Protein AF-A0A519SG68-F1 (afdb_monomer_lite)

Secondary structure (DSSP, 8-state):
-HHHHHHHHHHTTTEEEHHHHHHHHHHTT--HHHHHHHHHHHHHHHHSS-SEEEETTEEEE-HHHHHT--TT-

Radius of gyration: 11.19 Å; chains: 1; bounding box: 23×21×29 Å

Foldseek 3Di:
DLVVVLVVCVVVVQKDFLVVLQVVQVVVPHGSVVSQVVQQVQCCVPPVGGQWDDDPRMIGGDVVSSVSDDPSD

Structure (mmCIF, N/CA/C/O backbone):
data_AF-A0A519SG68-F1
#
_entry.id   AF-A0A519SG68-F1
#
loop_
_atom_site.group_PDB
_atom_site.id
_atom_site.type_symbol
_atom_site.label_atom_id
_atom_site.label_alt_id
_atom_site.label_comp_id
_atom_site.label_asym_id
_atom_site.label_entity_id
_atom_site.label_seq_id
_atom_site.pdbx_PDB_ins_code
_atom_site.Cartn_x
_atom_site.Cartn_y
_atom_site.Cartn_z
_atom_site.occupancy
_atom_site.B_iso_or_equiv
_atom_site.auth_seq_id
_atom_site.auth_comp_id
_atom_site.auth_asym_id
_atom_site.auth_atom_id
_atom_site.pdbx_PDB_model_num
ATOM 1 N N . THR A 1 1 ? 4.427 9.390 6.908 1.00 78.44 1 THR A N 1
ATOM 2 C CA . THR A 1 1 ? 3.380 8.353 7.037 1.00 78.44 1 THR A CA 1
ATOM 3 C C . THR A 1 1 ? 3.560 7.250 6.013 1.00 78.44 1 THR A C 1
ATOM 5 O O . THR A 1 1 ? 3.720 6.112 6.417 1.00 78.44 1 THR A O 1
ATOM 8 N N . GLN A 1 2 ? 3.634 7.575 4.721 1.00 84.25 2 GLN A N 1
ATOM 9 C CA . GLN A 1 2 ? 3.858 6.623 3.620 1.00 84.25 2 GLN A CA 1
ATOM 10 C C . GLN A 1 2 ? 5.111 5.744 3.788 1.00 84.25 2 GLN A C 1
ATOM 12 O O . GLN A 1 2 ? 5.004 4.526 3.792 1.00 84.25 2 GLN A O 1
ATOM 17 N N . GLN A 1 3 ? 6.272 6.336 4.083 1.00 88.44 3 GLN A N 1
ATOM 18 C CA . GLN A 1 3 ? 7.513 5.572 4.290 1.00 88.44 3 GLN A CA 1
ATOM 19 C C . GLN A 1 3 ? 7.455 4.611 5.494 1.00 88.44 3 GLN A C 1
ATOM 21 O O . GLN A 1 3 ? 8.069 3.549 5.484 1.00 88.44 3 GLN A O 1
ATOM 26 N N . ALA A 1 4 ? 6.668 4.953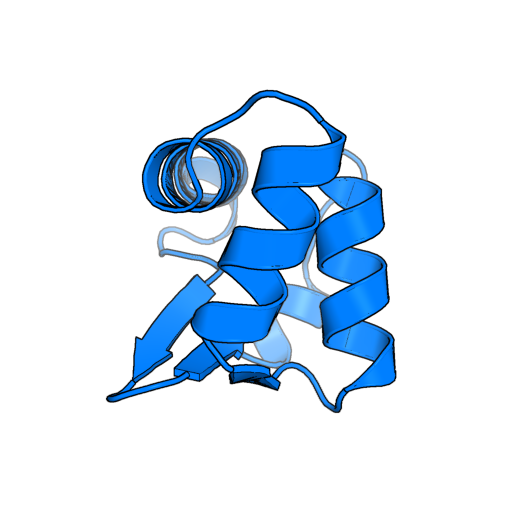 6.519 1.00 92.44 4 ALA A N 1
ATOM 27 C CA . ALA A 1 4 ? 6.417 4.065 7.652 1.00 92.44 4 ALA A CA 1
ATOM 28 C C . ALA A 1 4 ? 5.448 2.925 7.286 1.00 92.44 4 ALA A C 1
ATOM 30 O O . ALA A 1 4 ? 5.607 1.817 7.788 1.00 92.44 4 ALA A O 1
ATOM 31 N N . LEU A 1 5 ? 4.489 3.165 6.382 1.00 93.69 5 LEU A N 1
ATOM 32 C CA . LEU A 1 5 ? 3.651 2.102 5.826 1.00 93.69 5 LEU A CA 1
ATOM 33 C C . LEU A 1 5 ? 4.482 1.143 4.956 1.00 93.69 5 LEU A C 1
ATOM 35 O O . LEU A 1 5 ? 4.345 -0.066 5.099 1.00 93.69 5 LEU A O 1
ATOM 39 N N . LEU A 1 6 ? 5.384 1.659 4.115 1.00 92.75 6 LEU A N 1
ATOM 40 C CA . LEU A 1 6 ? 6.304 0.842 3.312 1.00 92.75 6 LEU A CA 1
ATOM 41 C C . LEU A 1 6 ? 7.212 -0.037 4.183 1.00 92.75 6 LEU A C 1
ATOM 43 O O . LEU A 1 6 ? 7.380 -1.220 3.897 1.00 92.75 6 LEU A O 1
ATOM 47 N N . ALA A 1 7 ? 7.741 0.511 5.280 1.00 93.06 7 ALA A N 1
ATOM 48 C CA . ALA A 1 7 ? 8.500 -0.272 6.253 1.00 93.06 7 ALA A CA 1
ATOM 49 C C . ALA A 1 7 ? 7.649 -1.394 6.874 1.00 93.06 7 ALA A C 1
ATOM 51 O O . ALA A 1 7 ? 8.113 -2.526 6.978 1.00 93.06 7 ALA A O 1
ATOM 52 N N . LEU A 1 8 ? 6.383 -1.113 7.208 1.00 95.31 8 LEU A N 1
ATOM 53 C CA . LEU A 1 8 ? 5.460 -2.121 7.732 1.00 95.31 8 LEU A CA 1
ATOM 54 C C . LEU A 1 8 ? 5.195 -3.250 6.722 1.00 95.31 8 LEU A C 1
ATOM 56 O O . LEU A 1 8 ? 5.157 -4.415 7.110 1.00 95.31 8 LEU A O 1
ATOM 60 N N . PHE A 1 9 ? 5.057 -2.927 5.432 1.00 96.00 9 PHE A N 1
ATOM 61 C CA . PHE A 1 9 ? 4.983 -3.938 4.373 1.00 96.00 9 PHE A CA 1
ATOM 62 C C . PHE A 1 9 ? 6.263 -4.780 4.321 1.00 96.00 9 PHE A C 1
ATOM 64 O O . PHE A 1 9 ? 6.185 -6.006 4.281 1.00 96.00 9 PHE 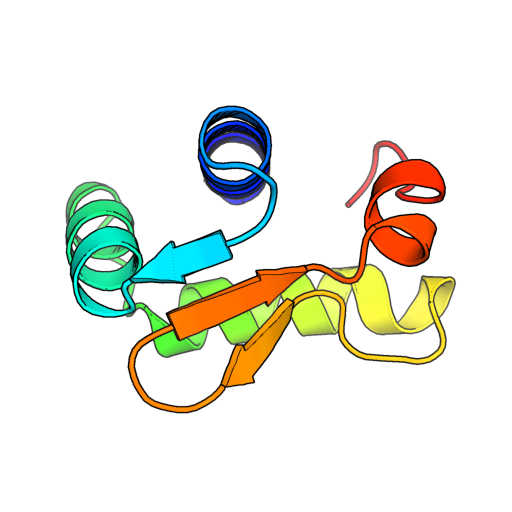A O 1
ATOM 71 N N . ALA A 1 10 ? 7.441 -4.155 4.373 1.00 93.81 10 ALA A N 1
ATOM 72 C CA . ALA A 1 10 ? 8.721 -4.864 4.335 1.00 93.81 10 ALA A CA 1
ATOM 73 C C . ALA A 1 10 ? 8.910 -5.831 5.518 1.00 93.81 10 ALA A C 1
ATOM 75 O O . ALA A 1 10 ? 9.460 -6.919 5.350 1.00 93.81 10 ALA A O 1
ATOM 76 N N . GLU A 1 11 ? 8.407 -5.473 6.700 1.00 95.81 11 GLU A N 1
ATOM 77 C CA . GLU A 1 11 ? 8.406 -6.335 7.888 1.00 95.81 11 GL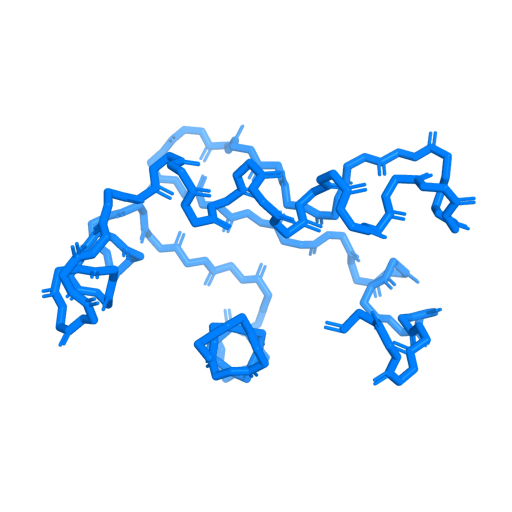U A CA 1
ATOM 78 C C . GLU A 1 11 ? 7.459 -7.543 7.769 1.00 95.81 11 GLU A C 1
ATOM 80 O O . GLU A 1 11 ? 7.614 -8.519 8.503 1.00 95.81 11 GLU A O 1
ATOM 85 N N . GLN A 1 12 ? 6.486 -7.495 6.854 1.00 96.06 12 GLN A N 1
ATOM 86 C CA . GLN A 1 12 ? 5.429 -8.499 6.679 1.00 96.06 12 GLN A CA 1
ATOM 87 C C . GLN A 1 12 ? 5.463 -9.141 5.282 1.00 96.06 12 GLN A C 1
ATOM 89 O O . GLN A 1 12 ? 4.432 -9.498 4.720 1.00 96.06 12 GLN A O 1
ATOM 94 N N . ALA A 1 13 ? 6.662 -9.298 4.708 1.00 95.12 13 ALA A N 1
ATOM 95 C CA . ALA A 1 13 ? 6.862 -9.932 3.400 1.00 95.12 13 ALA A CA 1
ATOM 96 C C . ALA A 1 13 ? 6.034 -9.292 2.267 1.00 95.12 13 ALA A C 1
ATOM 98 O O . ALA A 1 13 ? 5.544 -9.983 1.380 1.00 95.12 13 ALA A O 1
ATOM 99 N N . LEU A 1 14 ? 5.895 -7.963 2.309 1.00 96.25 14 LEU A N 1
ATOM 100 C CA . LEU A 1 14 ? 5.176 -7.143 1.332 1.00 96.25 14 LEU A CA 1
ATOM 101 C C . LEU A 1 14 ? 3.671 -7.425 1.237 1.00 96.25 14 LEU A C 1
ATOM 103 O O . LEU A 1 14 ? 3.031 -7.000 0.279 1.00 96.25 14 LEU A O 1
ATOM 107 N N . VAL A 1 15 ? 3.091 -8.058 2.259 1.00 97.56 15 VAL A N 1
ATOM 108 C CA . VAL A 1 15 ? 1.654 -8.330 2.351 1.00 97.56 15 VAL A CA 1
ATOM 109 C C . VAL A 1 15 ? 1.133 -7.856 3.702 1.00 97.56 15 VAL A C 1
ATOM 111 O O . VAL A 1 15 ? 1.699 -8.173 4.745 1.00 97.56 15 VAL A O 1
ATOM 114 N N . LEU A 1 16 ? 0.028 -7.111 3.711 1.00 98.12 16 LEU A N 1
ATOM 115 C CA . LEU A 1 16 ? -0.630 -6.667 4.940 1.00 98.12 16 LEU A CA 1
ATOM 116 C C . LEU A 1 16 ? -2.137 -6.921 4.886 1.00 98.12 16 LEU A C 1
ATOM 118 O O . LEU A 1 16 ? -2.776 -6.567 3.898 1.00 98.12 16 LEU A O 1
ATOM 122 N N . PRO A 1 17 ? -2.762 -7.431 5.963 1.00 97.94 17 PRO A N 1
ATOM 123 C CA . PRO A 1 17 ? -4.213 -7.421 6.088 1.00 97.94 17 PRO A CA 1
ATOM 124 C C . PRO A 1 17 ? -4.760 -5.993 5.999 1.00 97.94 17 PRO A C 1
ATOM 126 O O . PRO A 1 17 ? -4.241 -5.080 6.652 1.00 97.94 17 PRO A O 1
ATOM 129 N N . GLN A 1 18 ? -5.872 -5.796 5.290 1.00 97.88 18 GLN A N 1
ATOM 130 C CA . GLN A 1 18 ? -6.503 -4.477 5.181 1.00 97.88 18 GLN A CA 1
ATOM 131 C C . GLN A 1 18 ? -6.839 -3.877 6.555 1.00 97.88 18 GLN A C 1
ATOM 133 O O . GLN A 1 18 ? -6.733 -2.667 6.753 1.00 97.88 18 GLN A O 1
ATOM 138 N N . ALA A 1 19 ? -7.215 -4.718 7.525 1.00 97.56 19 ALA A N 1
ATOM 139 C CA . ALA A 1 19 ? -7.495 -4.300 8.898 1.00 97.56 19 ALA A CA 1
ATOM 140 C C . ALA A 1 19 ? -6.262 -3.709 9.607 1.00 97.56 19 ALA A C 1
ATOM 142 O O . ALA A 1 19 ? -6.393 -2.797 10.424 1.00 97.56 19 ALA A O 1
ATOM 143 N N . GLN A 1 20 ? -5.062 -4.197 9.283 1.00 97.75 20 GLN A N 1
ATOM 144 C CA . GLN A 1 20 ? -3.814 -3.678 9.837 1.00 97.75 20 GLN A CA 1
ATOM 145 C C . GLN A 1 20 ? -3.458 -2.326 9.215 1.00 97.75 20 GLN A C 1
ATOM 147 O O . GLN A 1 20 ? -3.093 -1.401 9.940 1.00 97.75 20 GLN A O 1
ATOM 152 N N . VAL A 1 21 ? -3.639 -2.178 7.899 1.00 97.00 21 VAL A N 1
ATOM 153 C CA . VAL A 1 21 ? -3.455 -0.891 7.210 1.00 97.00 21 VAL A CA 1
ATOM 154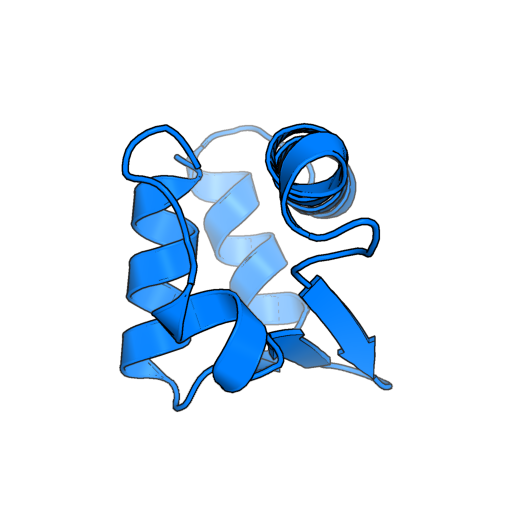 C C . VAL A 1 21 ? -4.476 0.145 7.699 1.00 97.00 21 VAL A C 1
ATOM 156 O O . VAL A 1 21 ? -4.113 1.293 7.937 1.00 97.00 21 VAL A O 1
ATOM 159 N N . GLU A 1 22 ? -5.729 -0.253 7.938 1.00 97.88 22 GLU A N 1
ATOM 160 C CA . GLU A 1 22 ? -6.761 0.599 8.550 1.00 97.88 22 GLU A CA 1
ATOM 161 C C . GLU A 1 22 ? -6.348 1.080 9.946 1.00 97.88 22 GLU A C 1
ATOM 163 O O . GLU A 1 22 ? -6.434 2.272 10.248 1.00 97.88 22 GLU A O 1
ATOM 168 N N . ALA A 1 23 ? -5.874 0.169 10.800 1.00 97.44 23 ALA A N 1
ATOM 169 C CA . ALA A 1 23 ? -5.403 0.521 12.133 1.00 97.44 23 ALA A CA 1
ATOM 170 C C . ALA A 1 23 ? -4.210 1.488 12.075 1.00 97.44 23 ALA A C 1
ATOM 172 O O . ALA A 1 23 ? -4.186 2.463 12.826 1.00 97.44 23 ALA A O 1
ATOM 173 N N . PHE A 1 24 ? -3.264 1.258 11.160 1.00 96.81 24 PHE A N 1
ATOM 174 C CA . PHE A 1 24 ? -2.133 2.151 10.918 1.00 96.81 24 PHE A CA 1
ATOM 175 C C . PHE A 1 24 ? -2.602 3.537 10.452 1.00 96.81 24 PHE A C 1
ATOM 177 O O . PHE A 1 24 ? -2.256 4.540 11.067 1.00 96.81 24 PHE A O 1
ATOM 184 N N . ALA A 1 25 ? -3.451 3.612 9.425 1.00 95.94 25 ALA A N 1
ATOM 185 C CA . ALA A 1 25 ? -3.965 4.867 8.876 1.00 95.94 25 ALA A CA 1
ATOM 186 C C . ALA A 1 25 ? -4.675 5.720 9.945 1.00 95.94 25 ALA A C 1
ATOM 188 O O . ALA A 1 25 ? -4.413 6.921 10.076 1.00 95.94 25 ALA A O 1
ATOM 189 N N . ARG A 1 26 ? -5.484 5.078 10.799 1.00 95.94 26 ARG A N 1
ATOM 190 C CA . ARG A 1 26 ? -6.174 5.736 11.920 1.00 95.94 26 ARG A CA 1
ATOM 191 C C . ARG A 1 26 ? -5.228 6.366 12.938 1.00 95.94 26 ARG A C 1
ATOM 193 O O . ARG A 1 26 ? -5.571 7.413 13.481 1.00 95.94 26 ARG A O 1
ATOM 200 N N . GLN A 1 27 ? -4.048 5.789 13.181 1.00 95.62 27 GLN A N 1
ATOM 201 C CA . GLN A 1 27 ? -3.046 6.382 14.084 1.00 95.62 27 GLN A CA 1
ATOM 202 C C . GLN A 1 27 ? -2.533 7.738 13.578 1.00 95.62 27 GLN A C 1
ATOM 204 O O . GLN A 1 27 ? -2.117 8.572 14.379 1.00 95.62 27 GLN A O 1
ATOM 209 N N . TYR A 1 28 ? -2.611 7.977 12.267 1.00 92.62 28 TYR A N 1
ATOM 210 C CA . TYR A 1 28 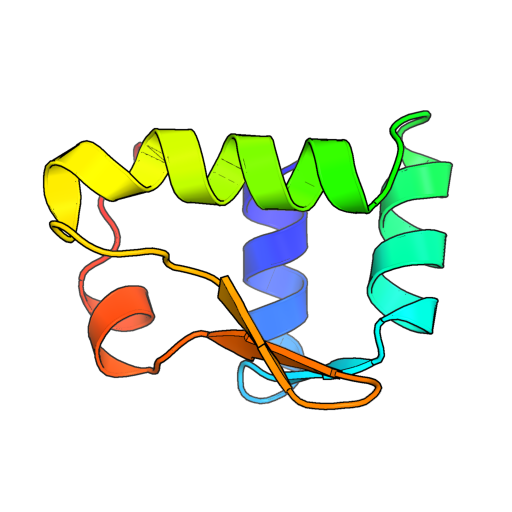? -2.211 9.227 11.620 1.00 92.62 28 TYR A CA 1
ATOM 211 C C . TYR A 1 28 ? -3.402 10.106 11.210 1.00 92.62 28 TYR A C 1
ATOM 213 O O . TYR A 1 28 ? -3.207 11.118 10.541 1.00 92.62 28 TYR A O 1
ATOM 221 N N . GLY A 1 29 ? -4.628 9.746 11.609 1.00 94.94 29 GLY A N 1
ATOM 222 C CA . GLY A 1 29 ? -5.834 10.525 11.320 1.00 94.94 29 GLY A CA 1
ATOM 223 C C . GLY A 1 29 ? -6.248 10.541 9.845 1.00 94.94 29 GLY A C 1
ATOM 224 O O . GLY A 1 29 ? -6.963 11.452 9.437 1.00 94.94 29 GLY A O 1
ATOM 225 N N . VAL A 1 30 ? -5.811 9.558 9.052 1.00 95.38 30 VAL A N 1
ATOM 226 C CA . VAL A 1 30 ? -6.158 9.423 7.628 1.00 95.38 30 VAL A CA 1
ATOM 227 C C . VAL A 1 30 ? -6.996 8.170 7.386 1.00 95.38 30 VAL A C 1
ATOM 229 O O . VAL A 1 30 ? -6.928 7.206 8.150 1.00 95.38 30 VAL A O 1
ATOM 232 N N . LEU A 1 31 ? -7.803 8.175 6.322 1.00 95.50 31 LEU A N 1
ATOM 233 C CA . LEU A 1 31 ? -8.512 6.973 5.883 1.00 95.50 31 LEU A CA 1
ATOM 234 C C . LEU A 1 31 ? -7.541 6.037 5.159 1.00 95.50 31 LEU A C 1
ATOM 236 O O . LEU A 1 31 ? -6.684 6.491 4.405 1.00 95.50 31 LEU A O 1
ATOM 240 N N . ARG A 1 32 ? -7.711 4.726 5.342 1.00 96.31 32 ARG A N 1
ATOM 241 C CA . ARG A 1 32 ? -6.907 3.694 4.673 1.00 96.31 32 ARG A CA 1
ATOM 242 C C . ARG A 1 32 ? -6.843 3.881 3.164 1.00 96.31 32 ARG A C 1
ATOM 244 O O . ARG A 1 32 ? -5.749 3.934 2.623 1.00 96.31 32 ARG A O 1
ATOM 251 N N . ASN A 1 33 ? -7.998 4.035 2.516 1.00 95.38 33 ASN A N 1
ATOM 252 C CA . ASN A 1 33 ? -8.056 4.199 1.062 1.00 95.38 33 ASN A CA 1
ATOM 253 C C . ASN A 1 33 ? -7.284 5.450 0.627 1.00 95.38 33 ASN A C 1
ATOM 255 O O . ASN A 1 33 ? -6.434 5.354 -0.237 1.00 95.38 33 ASN A O 1
ATOM 259 N N . GLN A 1 34 ? -7.454 6.582 1.322 1.00 95.25 34 GLN A N 1
ATOM 260 C CA . GLN A 1 34 ? -6.694 7.803 1.022 1.00 95.25 34 GLN A CA 1
ATOM 261 C C . GLN A 1 34 ? -5.179 7.607 1.155 1.00 95.25 34 GLN A C 1
ATOM 263 O O . GLN A 1 34 ? -4.417 8.153 0.365 1.00 95.25 34 GLN A O 1
ATOM 268 N N . LEU A 1 35 ? -4.729 6.846 2.158 1.00 95.19 35 LEU A N 1
ATOM 269 C CA . LEU A 1 35 ? -3.309 6.557 2.341 1.00 95.19 35 LEU A CA 1
ATOM 270 C C . LEU A 1 35 ? -2.759 5.697 1.194 1.00 95.19 35 LEU A C 1
ATOM 272 O O . LEU A 1 35 ? -1.692 6.019 0.674 1.00 95.19 35 LEU A O 1
ATOM 276 N N . ILE A 1 36 ? -3.488 4.651 0.795 1.00 96.19 36 ILE A N 1
ATOM 277 C CA . ILE A 1 36 ? -3.115 3.763 -0.316 1.00 96.19 36 ILE A CA 1
ATOM 278 C C . ILE A 1 36 ? -3.135 4.517 -1.647 1.00 96.19 36 ILE A C 1
ATOM 280 O O . ILE A 1 36 ? -2.129 4.512 -2.352 1.00 96.19 36 ILE A O 1
ATOM 284 N N . ASP A 1 37 ? -4.219 5.240 -1.936 1.00 95.56 37 ASP A N 1
ATOM 285 C CA . ASP A 1 37 ? -4.379 6.042 -3.151 1.00 95.56 37 ASP A CA 1
ATOM 286 C C . ASP A 1 37 ? -3.243 7.066 -3.269 1.00 95.56 37 ASP A C 1
ATOM 288 O O . ASP A 1 37 ? -2.589 7.138 -4.302 1.00 95.56 37 ASP A O 1
ATOM 292 N N . SER A 1 38 ? -2.909 7.773 -2.179 1.00 94.31 38 SER A N 1
ATOM 293 C CA . SER A 1 38 ? -1.819 8.760 -2.189 1.00 94.31 38 SER A CA 1
ATOM 294 C C . SER A 1 38 ? -0.444 8.160 -2.496 1.00 94.31 38 SER A C 1
ATOM 296 O O . SER A 1 38 ? 0.396 8.823 -3.098 1.00 94.31 38 SER A O 1
ATOM 298 N N . LEU A 1 39 ? -0.193 6.923 -2.054 1.00 93.19 39 LEU A N 1
ATOM 299 C CA . LEU A 1 39 ? 1.072 6.231 -2.284 1.00 93.19 39 LEU A CA 1
ATOM 300 C C . LEU A 1 39 ? 1.146 5.716 -3.726 1.00 93.19 39 LEU A C 1
ATOM 302 O O . LEU A 1 39 ? 2.168 5.863 -4.390 1.00 93.19 39 LEU A O 1
ATOM 306 N N . ASN A 1 40 ? 0.043 5.147 -4.215 1.00 95.12 40 ASN A N 1
ATOM 307 C CA . ASN A 1 40 ? -0.067 4.683 -5.589 1.00 95.12 40 ASN A CA 1
ATOM 308 C C . ASN A 1 40 ? 0.068 5.848 -6.575 1.00 95.12 40 ASN A C 1
ATOM 310 O O . ASN A 1 40 ? 0.866 5.746 -7.497 1.00 95.12 40 ASN A O 1
ATOM 314 N N . GLU A 1 41 ? -0.617 6.973 -6.346 1.00 94.06 41 GLU A N 1
ATOM 315 C CA . GLU A 1 41 ? -0.500 8.184 -7.172 1.00 94.06 41 GLU A CA 1
ATOM 316 C C . GLU A 1 41 ? 0.943 8.704 -7.240 1.00 94.06 41 GLU A C 1
ATOM 318 O O . GLU A 1 41 ? 1.423 9.054 -8.316 1.00 94.06 41 GLU A O 1
ATOM 323 N N . GLN A 1 42 ? 1.658 8.713 -6.112 1.00 91.19 42 GLN A N 1
ATOM 324 C CA . GLN A 1 42 ? 3.045 9.176 -6.046 1.00 91.19 42 GLN A CA 1
ATOM 325 C C . GLN A 1 42 ? 4.013 8.284 -6.834 1.00 91.19 42 GLN A C 1
ATOM 327 O O . GLN A 1 42 ? 4.970 8.787 -7.421 1.00 91.19 42 GLN A O 1
ATOM 332 N N . CYS A 1 43 ? 3.783 6.972 -6.846 1.00 90.75 43 CYS A N 1
ATOM 333 C CA . CYS A 1 43 ? 4.673 6.023 -7.513 1.00 90.75 43 CYS A CA 1
ATOM 334 C C . CYS A 1 43 ? 4.256 5.687 -8.947 1.00 90.75 43 CYS A C 1
ATOM 336 O O . CYS A 1 43 ? 5.065 5.128 -9.690 1.00 90.75 43 CYS A O 1
ATOM 338 N N . TYR A 1 44 ? 3.051 6.080 -9.363 1.00 91.25 44 TYR A N 1
ATOM 339 C CA . TYR A 1 44 ? 2.515 5.777 -10.686 1.00 91.25 44 TYR A CA 1
ATOM 340 C C . TYR A 1 44 ? 3.397 6.315 -11.817 1.00 91.25 44 TYR A C 1
ATOM 342 O O . TYR A 1 44 ? 3.684 5.593 -12.762 1.00 91.25 44 TYR A O 1
ATOM 350 N N . GLU A 1 45 ? 3.903 7.549 -11.706 1.00 87.81 45 GLU A N 1
ATOM 351 C CA . GLU A 1 45 ? 4.776 8.148 -12.734 1.00 87.81 45 GLU A CA 1
ATOM 352 C C . GLU A 1 45 ? 6.099 7.387 -12.938 1.00 87.81 45 GLU A C 1
ATOM 354 O O . GLU A 1 45 ? 6.739 7.520 -13.979 1.00 87.81 45 GLU A O 1
ATOM 359 N N . HIS A 1 46 ? 6.538 6.621 -11.935 1.00 87.44 46 HIS A N 1
ATOM 360 C CA . HIS A 1 46 ? 7.800 5.883 -11.971 1.00 87.44 46 HIS A CA 1
ATOM 361 C C . HIS A 1 46 ? 7.626 4.418 -12.354 1.00 87.44 46 HIS A C 1
ATOM 363 O O . HIS A 1 46 ? 8.511 3.846 -12.988 1.00 87.44 46 HIS A O 1
ATOM 369 N N . LEU A 1 47 ? 6.521 3.812 -11.928 1.00 90.12 47 LEU A N 1
ATOM 370 C CA . LEU A 1 47 ? 6.239 2.398 -12.144 1.00 90.12 47 LEU A CA 1
ATOM 371 C C . LEU A 1 47 ? 5.407 2.159 -13.408 1.00 90.12 47 LEU A C 1
ATOM 373 O O . LEU A 1 47 ? 5.347 1.022 -13.868 1.00 90.12 47 LEU A O 1
ATOM 377 N N . ASP A 1 48 ? 4.770 3.208 -13.946 1.00 91.31 48 ASP A N 1
ATOM 378 C CA . ASP A 1 48 ? 3.683 3.114 -14.932 1.00 91.31 48 ASP A CA 1
ATOM 379 C C . ASP A 1 48 ? 2.562 2.149 -14.477 1.00 91.31 48 ASP A C 1
ATOM 381 O O . ASP A 1 48 ? 1.831 1.585 -15.293 1.00 91.31 48 ASP A O 1
ATOM 385 N N . ASP A 1 49 ? 2.437 1.955 -13.159 1.00 93.38 49 ASP A N 1
ATOM 386 C CA . ASP A 1 49 ? 1.534 1.008 -12.505 1.00 93.38 49 ASP A CA 1
ATOM 387 C C . ASP A 1 49 ? 1.317 1.389 -11.026 1.00 93.38 49 ASP A C 1
ATOM 389 O O . ASP A 1 49 ? 1.997 2.265 -10.479 1.00 93.38 49 ASP A O 1
ATOM 393 N N . VAL A 1 50 ? 0.369 0.732 -10.355 1.00 93.38 50 VAL A N 1
ATOM 394 C CA . VAL A 1 50 ? 0.149 0.885 -8.912 1.00 93.38 50 VAL A CA 1
ATOM 395 C C . VAL A 1 50 ? 1.182 0.094 -8.108 1.00 93.38 50 VAL A C 1
ATOM 397 O O . VAL A 1 50 ? 1.549 -1.028 -8.445 1.00 93.38 50 VAL A O 1
ATOM 400 N N . LEU A 1 51 ? 1.651 0.675 -7.004 1.00 94.81 51 LEU A N 1
ATOM 401 C CA . LEU A 1 51 ? 2.609 0.009 -6.121 1.00 94.81 51 LEU A CA 1
ATOM 402 C C . LEU A 1 51 ? 1.935 -1.053 -5.245 1.00 94.81 51 LEU A C 1
ATOM 404 O O . LEU A 1 51 ? 2.503 -2.121 -5.016 1.00 94.81 51 LEU A O 1
ATOM 408 N N . ILE A 1 52 ? 0.759 -0.721 -4.712 1.00 95.94 52 ILE A N 1
ATOM 409 C CA . ILE A 1 52 ? -0.034 -1.573 -3.833 1.00 95.94 52 ILE A CA 1
ATOM 410 C C . ILE A 1 52 ? -1.297 -2.011 -4.565 1.00 95.94 52 ILE A C 1
ATOM 412 O O . ILE A 1 52 ? -2.116 -1.173 -4.951 1.00 95.94 52 ILE A O 1
ATOM 416 N N . GLU A 1 53 ? -1.487 -3.324 -4.644 1.00 96.50 53 GLU A N 1
ATOM 417 C CA . GLU A 1 53 ? -2.715 -3.953 -5.116 1.00 96.50 53 GLU A CA 1
ATOM 418 C C . GLU A 1 53 ? -3.567 -4.479 -3.959 1.00 96.50 53 GLU A C 1
ATOM 420 O O . GLU A 1 53 ? -3.058 -4.866 -2.903 1.00 96.50 53 GLU A O 1
ATOM 425 N N . GLU A 1 54 ? -4.882 -4.494 -4.166 1.00 96.19 54 GLU A N 1
ATOM 426 C CA . GLU A 1 54 ? -5.849 -5.102 -3.256 1.00 96.19 54 GLU A CA 1
ATOM 427 C C . GLU A 1 54 ? -6.153 -6.534 -3.717 1.00 96.19 54 GLU A C 1
ATOM 429 O O . GLU A 1 54 ? -6.683 -6.736 -4.808 1.00 96.19 54 GLU A O 1
ATOM 434 N N . ASP A 1 55 ? -5.841 -7.523 -2.876 1.00 93.31 55 ASP A N 1
ATOM 435 C CA . ASP A 1 55 ? -6.151 -8.938 -3.107 1.00 93.31 55 ASP A CA 1
ATOM 436 C C . ASP A 1 55 ? -6.949 -9.491 -1.920 1.00 93.31 55 ASP A C 1
ATOM 438 O O . ASP A 1 55 ? -6.415 -9.760 -0.835 1.00 93.31 55 ASP A O 1
ATOM 442 N N . GLY A 1 56 ? -8.266 -9.603 -2.111 1.00 95.19 56 GLY A N 1
ATOM 443 C CA . GLY A 1 56 ? -9.201 -10.030 -1.074 1.00 95.19 56 GLY A CA 1
ATOM 444 C C . GLY A 1 56 ? -9.101 -9.156 0.179 1.00 95.19 56 GLY A C 1
ATOM 445 O O . GLY A 1 56 ? -9.270 -7.943 0.121 1.00 95.19 56 GLY A O 1
ATOM 446 N N . ASP A 1 57 ? -8.797 -9.775 1.320 1.00 96.75 57 ASP A N 1
ATOM 447 C CA . ASP A 1 57 ? -8.665 -9.087 2.612 1.00 96.75 57 ASP A CA 1
ATOM 448 C C . ASP A 1 57 ? -7.249 -8.536 2.871 1.00 96.75 57 ASP A C 1
ATOM 450 O O . ASP A 1 57 ? -6.926 -8.131 3.997 1.00 96.75 57 ASP A O 1
ATOM 454 N N . THR A 1 58 ? -6.389 -8.507 1.850 1.00 97.88 58 THR A N 1
ATOM 455 C CA . THR A 1 58 ? -5.001 -8.047 1.954 1.00 97.88 58 THR A CA 1
ATOM 456 C C . THR A 1 58 ? -4.659 -6.964 0.939 1.00 97.88 58 THR A C 1
ATOM 458 O O . THR A 1 58 ? -5.292 -6.826 -0.104 1.00 97.88 58 THR A O 1
ATOM 461 N N . TYR A 1 59 ? -3.630 -6.195 1.275 1.00 98.06 59 TYR A N 1
ATOM 462 C CA . TYR A 1 59 ? -2.866 -5.387 0.344 1.00 98.06 59 TYR A CA 1
ATOM 463 C C . TYR A 1 59 ? -1.521 -6.058 0.091 1.00 98.06 59 TYR A C 1
ATOM 465 O O . TYR A 1 59 ? -0.903 -6.553 1.039 1.00 98.06 59 TYR A O 1
ATOM 473 N N . THR A 1 60 ? -1.058 -6.026 -1.154 1.00 97.19 60 THR A N 1
ATOM 474 C CA . THR A 1 60 ? 0.218 -6.620 -1.567 1.00 97.19 60 THR A CA 1
ATOM 475 C C . THR A 1 60 ? 1.026 -5.624 -2.385 1.00 97.19 60 THR A C 1
ATOM 477 O O . THR A 1 60 ? 0.480 -4.949 -3.255 1.00 97.19 60 THR A O 1
ATOM 480 N N . ILE A 1 61 ? 2.331 -5.545 -2.123 1.00 95.31 61 ILE A N 1
ATOM 481 C CA . ILE A 1 61 ? 3.286 -4.851 -2.991 1.00 95.31 61 ILE A CA 1
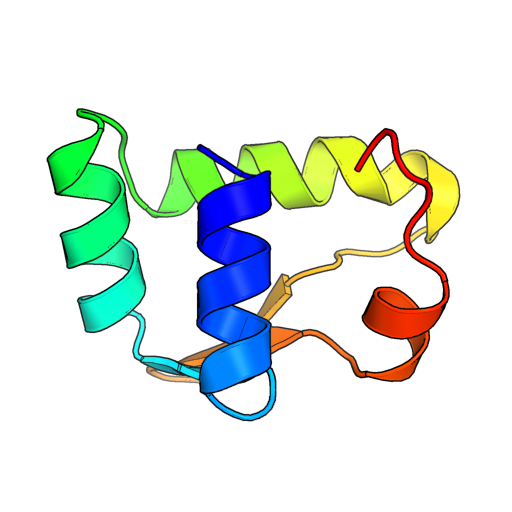ATOM 482 C C . ILE A 1 61 ? 3.988 -5.884 -3.866 1.00 95.31 61 ILE A C 1
ATOM 484 O O . ILE A 1 61 ? 4.559 -6.853 -3.360 1.00 95.31 61 ILE A O 1
ATOM 488 N N . TYR A 1 62 ? 4.004 -5.653 -5.179 1.00 90.25 62 TYR A N 1
ATOM 489 C CA . TYR A 1 62 ? 4.799 -6.475 -6.081 1.00 90.25 62 TYR A CA 1
ATOM 490 C C . TYR A 1 62 ? 6.295 -6.246 -5.817 1.00 90.25 62 TYR A C 1
ATOM 492 O O . TYR A 1 62 ? 6.807 -5.133 -5.942 1.00 90.25 62 TYR A O 1
ATOM 500 N N . GLU A 1 63 ? 7.013 -7.301 -5.429 1.00 88.56 63 GLU A N 1
ATOM 501 C CA . GLU A 1 63 ? 8.404 -7.205 -4.965 1.00 88.56 63 GLU A CA 1
ATOM 502 C C . GLU A 1 63 ? 9.353 -6.487 -5.950 1.00 88.56 63 GLU A C 1
ATOM 504 O O . GLU A 1 63 ? 10.135 -5.641 -5.503 1.00 88.56 63 GLU A O 1
ATOM 509 N N . PRO A 1 64 ? 9.273 -6.710 -7.278 1.00 88.69 64 PRO A N 1
ATOM 510 C CA . PRO A 1 64 ? 10.067 -5.948 -8.237 1.00 88.69 64 PRO A CA 1
ATOM 511 C C . PRO A 1 64 ? 9.796 -4.443 -8.233 1.00 88.69 64 PRO A C 1
ATOM 513 O O . PRO A 1 64 ? 10.729 -3.682 -8.486 1.00 88.69 64 PRO A O 1
ATOM 516 N N . TYR A 1 65 ? 8.569 -4.000 -7.942 1.00 90.00 65 TYR A N 1
ATOM 517 C CA . TYR A 1 65 ? 8.259 -2.574 -7.803 1.00 90.00 65 TYR A CA 1
ATOM 518 C C . TYR A 1 65 ? 8.870 -2.013 -6.523 1.00 90.00 65 TYR A C 1
ATOM 520 O O . TYR A 1 65 ? 9.508 -0.966 -6.571 1.00 90.00 65 TYR A O 1
ATOM 528 N N . TYR A 1 66 ? 8.796 -2.756 -5.413 1.00 87.81 66 TYR A N 1
ATOM 529 C CA . TYR A 1 66 ? 9.421 -2.361 -4.147 1.00 87.81 66 TYR A CA 1
ATOM 530 C C . TYR A 1 66 ? 10.937 -2.142 -4.274 1.00 87.81 66 TYR A C 1
ATOM 532 O O . TYR A 1 66 ? 11.476 -1.163 -3.762 1.00 87.81 66 TYR A O 1
ATOM 540 N N . GLN A 1 67 ? 11.636 -3.027 -4.993 1.00 86.75 67 GLN A N 1
ATOM 541 C CA . GLN A 1 67 ? 13.087 -2.926 -5.206 1.00 86.75 67 GLN A CA 1
ATOM 542 C C . GLN A 1 67 ? 13.496 -1.768 -6.131 1.00 86.75 67 GLN A C 1
ATOM 544 O O . GLN A 1 67 ? 14.651 -1.343 -6.103 1.00 86.75 67 GLN A O 1
ATOM 549 N N . GLN A 1 68 ? 12.567 -1.268 -6.948 1.00 85.19 68 GLN A N 1
ATOM 550 C CA . GLN A 1 68 ? 12.781 -0.164 -7.885 1.00 85.19 68 GLN A CA 1
ATOM 551 C C . GLN A 1 68 ? 12.291 1.182 -7.338 1.00 85.19 68 GLN A C 1
ATOM 553 O O . GLN A 1 68 ? 12.395 2.189 -8.041 1.00 85.19 68 GLN A O 1
ATOM 558 N N . LEU A 1 69 ? 11.786 1.221 -6.097 1.00 83.56 69 LEU A N 1
ATOM 559 C CA . LEU A 1 69 ? 11.254 2.447 -5.516 1.00 83.56 69 LEU A CA 1
ATOM 560 C C . LEU A 1 69 ? 12.328 3.543 -5.456 1.00 83.56 69 LEU A C 1
ATOM 562 O O . LEU A 1 69 ? 13.392 3.343 -4.856 1.00 83.56 69 LEU A O 1
ATOM 566 N N . PRO A 1 70 ? 12.066 4.726 -6.037 1.00 76.50 70 PRO A N 1
ATOM 567 C CA . PRO A 1 70 ? 12.919 5.880 -5.819 1.00 76.50 70 PRO A CA 1
ATOM 568 C C . PRO A 1 70 ? 12.786 6.348 -4.367 1.00 76.50 70 PRO A C 1
ATOM 570 O O . PRO A 1 70 ? 11.752 6.164 -3.737 1.00 76.50 70 PRO A O 1
ATOM 573 N N . ALA A 1 71 ? 13.801 7.040 -3.844 1.00 68.69 71 ALA A N 1
ATOM 574 C CA . ALA A 1 71 ? 13.773 7.590 -2.480 1.00 68.69 71 ALA A CA 1
ATOM 575 C C . ALA A 1 71 ? 12.670 8.649 -2.238 1.00 68.69 71 ALA A C 1
ATOM 577 O O . ALA A 1 71 ? 12.498 9.104 -1.108 1.00 68.69 71 ALA A O 1
ATOM 578 N N . SER A 1 72 ? 12.006 9.099 -3.309 1.00 62.75 72 SER A N 1
ATOM 579 C CA . SER A 1 72 ? 10.897 10.058 -3.307 1.00 62.75 72 SER A CA 1
ATOM 580 C C . SER A 1 72 ? 9.526 9.420 -3.554 1.00 62.75 72 SER A C 1
ATOM 582 O O . SER A 1 72 ? 8.552 10.160 -3.689 1.00 62.75 72 SER A O 1
ATOM 584 N N . CYS A 1 73 ? 9.466 8.089 -3.600 1.00 62.50 73 CYS A N 1
ATOM 585 C CA . CYS A 1 73 ? 8.355 7.314 -3.064 1.00 62.50 73 CYS A CA 1
ATOM 586 C C . CYS A 1 73 ? 8.653 7.033 -1.565 1.00 62.50 73 CYS A C 1
ATOM 588 O O . CYS A 1 73 ? 7.701 7.019 -0.764 1.00 62.50 73 CYS A O 1
#

pLDDT: mean 92.18, std 7.21, range [62.5, 98.12]

Sequence (73 aa):
TQQALLALFAEQALVLPQAQVEAFARQYGVLRNQLIDSLNEQCYEHLDDVLIEEDGDTYTIYEPYYQQLPASC